Protein AF-E9J1Y8-F1 (afdb_monomer_lite)

Structure (mmCIF, N/CA/C/O backbone):
data_AF-E9J1Y8-F1
#
_entry.id   AF-E9J1Y8-F1
#
loop_
_atom_site.group_PDB
_atom_site.id
_atom_site.type_symbol
_atom_site.label_atom_id
_atom_site.label_alt_id
_atom_site.label_comp_id
_atom_site.label_asym_id
_atom_site.label_entity_id
_atom_site.label_seq_id
_atom_site.pdbx_PDB_ins_code
_atom_site.Cartn_x
_atom_site.Cartn_y
_atom_site.Cartn_z
_atom_site.occupancy
_atom_site.B_iso_or_equiv
_atom_site.auth_seq_id
_atom_site.auth_comp_id
_atom_site.auth_asym_id
_atom_site.auth_atom_id
_atom_site.pdbx_PDB_model_num
ATOM 1 N N . MET A 1 1 ? 2.301 2.568 23.919 1.00 55.06 1 MET A N 1
ATOM 2 C CA . MET A 1 1 ? 1.012 1.851 24.021 1.00 55.06 1 MET A CA 1
ATOM 3 C C . MET A 1 1 ? 1.185 0.628 24.908 1.00 55.06 1 MET A C 1
ATOM 5 O O . MET A 1 1 ? 1.773 -0.347 24.460 1.00 55.06 1 MET A O 1
ATOM 9 N N . ILE A 1 2 ? 0.752 0.700 26.171 1.00 73.44 2 ILE A N 1
ATOM 10 C CA . ILE A 1 2 ? 0.705 -0.435 27.108 1.00 73.44 2 ILE A CA 1
ATOM 11 C C . ILE A 1 2 ? -0.583 -0.286 27.933 1.00 73.44 2 ILE A C 1
ATOM 13 O O . ILE A 1 2 ? -0.542 0.165 29.069 1.00 73.44 2 ILE A O 1
ATOM 17 N N . THR A 1 3 ? -1.732 -0.606 27.336 1.00 79.31 3 THR A N 1
ATOM 18 C CA . THR A 1 3 ? -3.040 -0.512 28.019 1.00 79.31 3 THR A CA 1
ATOM 19 C C . THR A 1 3 ? -3.452 -1.850 28.640 1.00 79.31 3 THR A C 1
ATOM 21 O O . THR A 1 3 ? -4.018 -1.905 29.721 1.00 79.31 3 THR A O 1
ATOM 24 N N . LEU A 1 4 ? -3.107 -2.96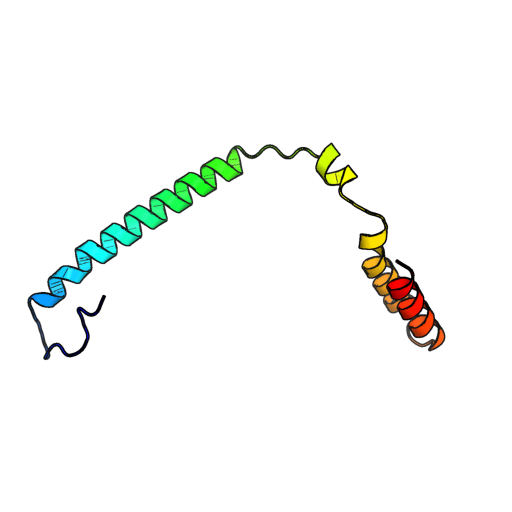1 27.981 1.00 86.56 4 LEU A N 1
ATOM 25 C CA . LEU A 1 4 ? -3.548 -4.309 28.366 1.00 86.56 4 LEU A CA 1
ATOM 26 C C . LEU A 1 4 ? -2.565 -5.056 29.279 1.00 86.56 4 LEU A C 1
ATOM 28 O O . LEU A 1 4 ? -2.901 -6.089 29.855 1.00 86.56 4 LEU A O 1
ATOM 32 N N . LYS A 1 5 ? -1.317 -4.594 29.395 1.00 88.75 5 LYS A N 1
ATOM 33 C CA . LYS A 1 5 ? -0.293 -5.329 30.147 1.00 88.75 5 LYS A CA 1
ATOM 34 C C . LYS A 1 5 ? -0.514 -5.149 31.649 1.00 88.75 5 LYS A C 1
ATOM 36 O O . LYS A 1 5 ? -0.356 -4.048 32.163 1.00 88.75 5 LYS A O 1
ATOM 41 N N . GLY A 1 6 ? -0.748 -6.253 32.355 1.00 90.00 6 GLY A N 1
ATOM 42 C CA . GLY A 1 6 ? -0.775 -6.277 33.821 1.00 90.00 6 GLY A CA 1
ATOM 43 C C . GLY A 1 6 ? -2.098 -5.842 34.452 1.00 90.00 6 GLY A C 1
ATOM 44 O O . GLY A 1 6 ? -2.133 -5.631 35.661 1.00 90.00 6 GLY A O 1
ATOM 45 N N . ILE A 1 7 ? -3.177 -5.729 33.671 1.00 90.12 7 ILE A N 1
ATOM 46 C CA . ILE A 1 7 ? -4.513 -5.493 34.228 1.00 90.12 7 ILE A CA 1
ATOM 47 C C . ILE A 1 7 ? -5.069 -6.786 34.857 1.00 90.12 7 ILE A C 1
ATOM 49 O O . ILE A 1 7 ? -4.864 -7.874 34.308 1.00 90.12 7 ILE A O 1
ATOM 53 N N . PRO A 1 8 ? -5.755 -6.703 36.009 1.00 90.94 8 PRO A N 1
ATOM 54 C CA . PRO A 1 8 ? -6.379 -7.864 36.633 1.00 90.94 8 PRO A CA 1
ATOM 55 C C . PRO A 1 8 ? -7.560 -8.368 35.793 1.00 90.94 8 PRO A C 1
ATOM 57 O O . PRO A 1 8 ? -8.241 -7.589 35.128 1.00 90.94 8 PRO A O 1
ATOM 60 N N . SER A 1 9 ? -7.845 -9.670 35.862 1.00 91.12 9 SER A N 1
ATOM 61 C CA . SER A 1 9 ? -9.123 -10.201 35.370 1.00 91.12 9 SER A CA 1
ATOM 62 C C . SER A 1 9 ? -10.275 -9.679 36.248 1.00 91.12 9 SER A C 1
ATOM 64 O O . SER A 1 9 ? -10.110 -9.533 37.454 1.00 91.12 9 SER A O 1
ATOM 66 N N . THR A 1 10 ? -11.475 -9.387 35.746 1.00 88.38 10 THR A N 1
ATOM 67 C CA . THR A 1 10 ? -12.020 -9.679 34.406 1.00 88.38 10 THR A CA 1
ATOM 68 C C . THR A 1 10 ? -12.231 -8.377 33.623 1.00 88.38 10 THR A C 1
ATOM 70 O O . THR A 1 10 ? -11.359 -7.987 32.857 1.00 88.38 10 THR A O 1
ATOM 73 N N . TYR A 1 11 ? -13.340 -7.662 33.845 1.00 90.38 11 TYR A N 1
ATOM 74 C CA . TYR A 1 11 ? -13.564 -6.336 33.265 1.00 90.38 11 TYR A CA 1
ATOM 75 C C . TYR A 1 11 ? -12.808 -5.262 34.054 1.00 90.38 11 TYR A C 1
ATOM 77 O O . TYR A 1 11 ? -12.909 -5.210 35.280 1.00 90.38 11 TYR A O 1
ATOM 85 N N . ASN A 1 12 ? -12.126 -4.370 33.334 1.00 91.25 12 ASN A N 1
ATOM 86 C CA . ASN A 1 12 ? -11.546 -3.145 33.872 1.00 91.25 12 ASN A CA 1
ATOM 87 C C . ASN A 1 12 ? -11.888 -1.961 32.951 1.00 91.25 12 ASN A C 1
ATOM 89 O O . ASN A 1 12 ? -12.018 -2.138 31.740 1.00 91.25 12 ASN A O 1
ATOM 93 N N . LYS A 1 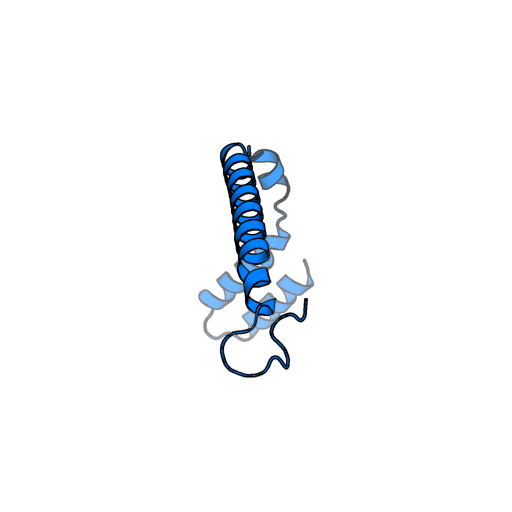13 ? -12.042 -0.756 33.507 1.00 89.69 13 LYS A N 1
ATOM 94 C CA . LYS A 1 13 ? -12.385 0.451 32.741 1.00 89.69 13 LYS A CA 1
ATOM 95 C C . LYS A 1 13 ? -11.302 0.806 31.717 1.00 89.69 13 LYS A C 1
ATOM 97 O O . LYS A 1 13 ? -11.647 1.300 30.651 1.00 89.69 13 LYS A O 1
ATOM 102 N N . ASP A 1 14 ? -10.040 0.473 31.993 1.00 88.75 14 ASP A N 1
ATOM 103 C CA . ASP A 1 14 ? -8.916 0.629 31.057 1.00 88.75 14 ASP A CA 1
ATOM 104 C C . ASP A 1 14 ? -9.141 -0.089 29.713 1.00 88.75 14 ASP A C 1
ATOM 106 O O . ASP A 1 14 ? -8.574 0.301 28.696 1.00 88.75 14 ASP A O 1
ATOM 110 N N . LEU A 1 15 ? -10.001 -1.117 29.676 1.00 89.75 15 LEU A N 1
ATOM 111 C CA . LEU A 1 15 ? -10.353 -1.811 28.437 1.00 89.75 15 LEU A CA 1
ATOM 112 C C . LEU A 1 15 ? -11.120 -0.928 27.448 1.00 89.75 15 LEU A C 1
ATOM 114 O O . LEU A 1 15 ? -11.192 -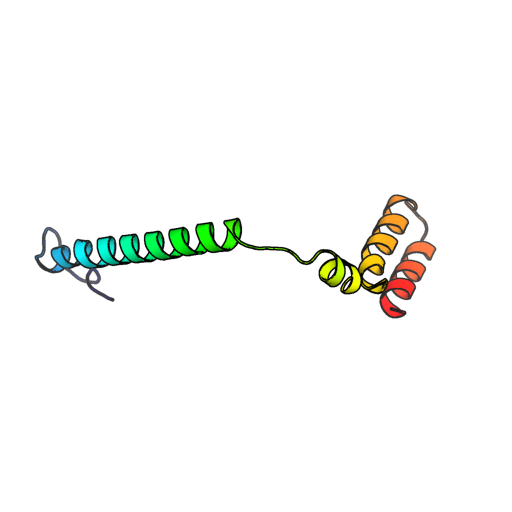1.300 26.290 1.00 89.75 15 LEU A O 1
ATOM 118 N N . GLN A 1 16 ? -11.694 0.206 27.867 1.00 90.56 16 GLN A N 1
ATOM 119 C CA . GLN A 1 16 ? -12.487 1.080 26.989 1.00 90.56 16 GLN A CA 1
ATOM 120 C C . GLN A 1 16 ? -11.647 1.867 25.972 1.00 90.56 16 GLN A C 1
ATOM 122 O O . GLN A 1 16 ? -12.190 2.341 24.976 1.00 90.56 16 GLN A O 1
ATOM 127 N N . GLU A 1 17 ? -10.342 1.987 26.213 1.00 87.56 17 GLU A N 1
ATOM 128 C CA . GLU A 1 17 ? -9.376 2.669 25.338 1.00 87.56 17 GLU A CA 1
ATOM 129 C C . GLU A 1 17 ? -9.114 1.899 24.024 1.00 87.56 17 GLU A C 1
ATOM 131 O O . GLU A 1 17 ? -8.479 2.408 23.100 1.00 87.56 17 GLU A O 1
ATOM 136 N N . ASP A 1 18 ? -9.580 0.650 23.923 1.00 87.88 18 ASP A N 1
ATOM 137 C CA . ASP A 1 18 ? -9.393 -0.213 22.756 1.00 87.88 18 ASP A CA 1
ATOM 138 C C . ASP A 1 18 ? -10.056 0.345 21.485 1.00 87.88 18 ASP A C 1
ATOM 140 O O . ASP A 1 18 ? -9.470 0.320 20.399 1.00 87.88 18 ASP A O 1
ATOM 144 N N . LYS A 1 19 ? -11.270 0.882 21.625 1.00 89.25 19 LYS A N 1
ATOM 145 C CA . LYS A 1 19 ? -12.116 1.338 20.519 1.00 89.25 19 LYS A CA 1
ATOM 146 C C . LYS A 1 19 ? -11.527 2.528 19.789 1.00 89.25 19 LYS A C 1
ATOM 148 O O . LYS A 1 19 ? -11.525 2.535 18.563 1.00 89.25 19 LYS A O 1
ATOM 153 N N . GLU A 1 20 ? -11.035 3.520 20.524 1.00 91.06 20 GLU A N 1
ATOM 154 C CA . GLU A 1 20 ? -10.509 4.747 19.921 1.00 91.06 20 GLU A CA 1
ATOM 155 C C . GLU A 1 20 ? -9.302 4.438 19.032 1.00 91.06 20 GLU A C 1
ATOM 157 O O . GLU A 1 20 ? -9.256 4.847 17.873 1.00 91.06 20 GLU A O 1
ATOM 162 N N . MET A 1 21 ? -8.374 3.622 19.537 1.00 88.62 21 MET A N 1
ATOM 163 C CA . MET A 1 21 ? -7.203 3.161 18.789 1.00 88.62 21 MET A CA 1
ATOM 164 C C . MET A 1 21 ? -7.574 2.311 17.571 1.00 88.62 21 MET A C 1
ATOM 166 O O . MET A 1 21 ? -6.971 2.457 16.501 1.00 88.62 21 MET A O 1
ATOM 170 N N . LEU A 1 22 ? -8.568 1.431 17.714 1.00 93.31 22 LEU A N 1
ATOM 171 C CA . LEU A 1 22 ? -9.025 0.578 16.623 1.00 93.31 22 LEU A CA 1
ATOM 172 C C . LEU A 1 22 ? -9.675 1.397 15.502 1.00 93.31 22 LEU A C 1
ATOM 174 O O . LEU A 1 22 ? -9.306 1.227 14.339 1.00 93.31 22 LEU A O 1
ATOM 178 N N . PHE A 1 23 ? -10.591 2.309 15.838 1.00 96.19 23 PHE A N 1
ATOM 179 C CA . PHE A 1 23 ? -11.257 3.158 14.848 1.00 96.19 23 PHE A CA 1
ATOM 180 C C . PHE A 1 23 ? -10.281 4.122 14.179 1.00 96.19 23 PHE A C 1
ATOM 182 O O . PHE A 1 23 ? -10.277 4.225 12.956 1.00 96.19 23 PHE A O 1
ATOM 189 N N . TYR A 1 24 ? -9.374 4.728 14.945 1.00 95.94 24 TYR A N 1
ATOM 190 C CA . TYR A 1 24 ? -8.337 5.592 14.387 1.00 95.94 24 TYR A CA 1
ATOM 191 C C . TYR A 1 24 ? -7.444 4.857 13.375 1.00 95.94 24 TYR A C 1
ATOM 193 O O . TYR A 1 24 ? -7.164 5.367 12.289 1.00 95.94 24 TYR A O 1
ATOM 201 N N . THR A 1 25 ? -7.018 3.634 13.704 1.00 96.12 25 THR A N 1
ATOM 202 C CA . THR A 1 25 ? -6.193 2.822 12.797 1.00 96.12 25 THR A CA 1
ATOM 203 C C . THR A 1 25 ? -6.966 2.443 11.537 1.00 96.12 25 THR A C 1
ATOM 205 O O . THR A 1 25 ? -6.416 2.512 10.438 1.00 96.12 25 THR A O 1
ATOM 208 N N . TYR A 1 26 ? -8.238 2.066 11.680 1.00 97.25 26 TYR A N 1
ATOM 209 C CA . TYR A 1 26 ? -9.101 1.751 10.546 1.00 97.25 26 TYR A CA 1
ATOM 210 C C . TYR A 1 26 ? -9.242 2.945 9.594 1.00 97.25 26 TYR A C 1
ATOM 212 O O . TYR A 1 26 ? -8.979 2.799 8.400 1.00 97.25 26 TYR A O 1
ATOM 220 N N . ASP A 1 27 ? -9.583 4.124 10.119 1.00 97.75 27 ASP A N 1
ATOM 221 C CA . ASP A 1 27 ? -9.772 5.333 9.315 1.00 97.75 27 ASP A CA 1
ATOM 222 C C . ASP A 1 27 ? -8.485 5.724 8.582 1.00 97.75 27 ASP A C 1
ATOM 224 O O . ASP A 1 27 ? -8.514 6.054 7.393 1.00 97.75 27 ASP A O 1
ATOM 228 N N . MET A 1 28 ? -7.340 5.625 9.264 1.00 97.88 28 MET A N 1
ATOM 229 C CA . MET A 1 28 ? -6.037 5.905 8.667 1.00 97.88 28 MET A CA 1
ATOM 230 C C . MET A 1 28 ? -5.731 4.944 7.517 1.00 97.88 28 MET A C 1
ATOM 232 O O . MET A 1 28 ? -5.408 5.385 6.414 1.00 97.88 28 MET A O 1
ATOM 236 N N . LEU A 1 29 ? -5.857 3.635 7.748 1.00 98.00 29 LEU A N 1
ATOM 237 C CA . LEU A 1 29 ? -5.586 2.631 6.720 1.00 98.00 29 LEU A CA 1
ATOM 238 C C . LEU A 1 29 ? -6.525 2.795 5.526 1.00 98.00 29 LEU A C 1
ATOM 240 O O . LEU A 1 29 ? -6.072 2.756 4.383 1.00 98.00 29 LEU A O 1
ATOM 244 N N . TYR A 1 30 ? -7.811 3.039 5.779 1.00 98.19 30 TYR A N 1
ATOM 245 C CA . TYR A 1 30 ? -8.791 3.286 4.731 1.00 98.19 30 TYR A CA 1
ATOM 246 C C . TYR A 1 30 ? -8.389 4.477 3.851 1.00 98.19 30 TYR A C 1
ATOM 248 O O . TYR A 1 30 ? -8.366 4.361 2.625 1.00 98.19 30 TYR A O 1
ATOM 256 N N . GLN A 1 31 ? -7.999 5.602 4.458 1.00 97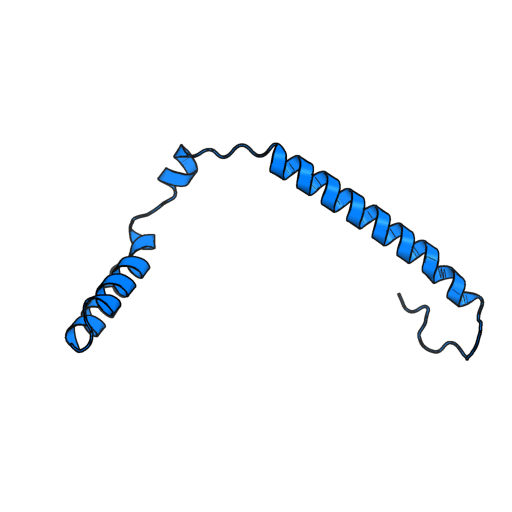.88 31 GLN A N 1
ATOM 257 C CA . GLN A 1 31 ? -7.544 6.783 3.720 1.00 97.88 31 GLN A CA 1
ATOM 258 C C . GLN A 1 31 ? -6.261 6.514 2.922 1.00 97.88 31 GLN A C 1
ATOM 260 O O . GLN A 1 31 ? -6.164 6.925 1.764 1.00 97.88 31 GLN A O 1
ATOM 265 N N . MET A 1 32 ? -5.296 5.796 3.504 1.00 98.12 32 MET A N 1
ATOM 266 C CA . MET A 1 32 ? -4.050 5.434 2.823 1.00 98.12 32 MET A CA 1
ATOM 267 C C . MET A 1 32 ? -4.318 4.590 1.575 1.00 98.12 32 MET A C 1
ATOM 269 O O . MET A 1 32 ? -3.793 4.896 0.503 1.00 98.12 32 MET A O 1
ATOM 273 N N . PHE A 1 33 ? -5.164 3.564 1.692 1.00 97.75 33 PHE A N 1
ATOM 274 C CA . PHE A 1 33 ? -5.524 2.722 0.554 1.00 97.75 33 PHE A CA 1
ATOM 275 C C . PHE A 1 33 ? -6.337 3.480 -0.492 1.00 97.75 33 PHE A C 1
ATOM 277 O O . PHE A 1 33 ? -6.054 3.344 -1.681 1.00 97.75 33 PHE A O 1
ATOM 284 N N . TYR A 1 34 ? -7.274 4.331 -0.070 1.00 97.50 34 TYR A N 1
ATOM 285 C CA . TYR A 1 34 ? -8.058 5.156 -0.986 1.00 97.50 34 TYR A CA 1
ATOM 286 C C . TYR A 1 34 ? -7.164 6.067 -1.841 1.00 97.50 34 TYR A C 1
ATOM 288 O O . TYR A 1 34 ? -7.315 6.129 -3.060 1.00 97.50 34 TYR A O 1
ATOM 296 N N . ILE A 1 35 ? -6.187 6.741 -1.226 1.00 97.25 35 ILE A N 1
ATOM 297 C CA . ILE A 1 35 ? -5.247 7.605 -1.954 1.00 97.25 35 ILE A CA 1
ATOM 298 C C . ILE A 1 35 ? -4.339 6.775 -2.869 1.00 97.25 35 ILE A C 1
ATOM 300 O O . ILE A 1 35 ? -4.142 7.152 -4.024 1.00 97.25 35 ILE A O 1
ATOM 304 N N . ALA A 1 36 ? -3.812 5.646 -2.386 1.00 97.56 36 ALA A N 1
ATOM 305 C CA . ALA A 1 36 ? -2.947 4.772 -3.176 1.00 97.56 36 ALA A CA 1
ATOM 306 C C . ALA A 1 36 ? -3.660 4.230 -4.427 1.00 97.56 36 ALA A C 1
ATOM 308 O O . ALA A 1 36 ? -3.092 4.264 -5.519 1.00 97.56 36 ALA A O 1
ATOM 309 N N . GLU A 1 37 ? -4.917 3.797 -4.295 1.00 97.62 37 GLU A N 1
ATOM 310 C CA . GLU A 1 37 ? -5.741 3.345 -5.419 1.00 97.62 37 GLU A CA 1
ATOM 311 C C . GLU A 1 37 ? -5.903 4.458 -6.462 1.00 97.62 37 GLU A C 1
ATOM 313 O O . GLU A 1 37 ? -5.631 4.250 -7.646 1.00 97.62 37 GLU A O 1
ATOM 318 N N . LYS A 1 38 ? -6.288 5.667 -6.032 1.00 96.62 38 LYS A N 1
ATOM 319 C CA . LYS A 1 38 ? -6.469 6.803 -6.947 1.00 96.62 38 LYS A CA 1
ATOM 320 C C . LYS A 1 38 ? -5.167 7.194 -7.638 1.00 96.62 38 LYS A C 1
ATOM 322 O O . LYS A 1 38 ? -5.171 7.420 -8.847 1.00 96.62 38 LYS A O 1
ATOM 327 N N . ALA A 1 39 ? -4.058 7.225 -6.902 1.00 96.81 39 ALA A N 1
ATOM 328 C CA . ALA A 1 39 ? -2.747 7.518 -7.464 1.00 96.81 39 ALA A CA 1
ATOM 329 C C . ALA A 1 39 ? -2.375 6.507 -8.559 1.00 96.81 39 ALA A C 1
ATOM 331 O O . ALA A 1 39 ? -2.025 6.917 -9.664 1.00 96.81 39 ALA A O 1
ATOM 332 N N . LEU A 1 40 ? -2.539 5.205 -8.298 1.00 96.00 40 LEU A N 1
ATOM 333 C CA . LEU A 1 40 ? -2.247 4.145 -9.267 1.00 96.00 40 LEU A CA 1
ATOM 334 C C . LEU A 1 40 ? -3.150 4.205 -10.504 1.00 96.00 40 LEU A C 1
ATOM 336 O O . LEU A 1 40 ? -2.655 4.048 -11.616 1.00 96.00 40 LEU A O 1
ATOM 340 N N . VAL A 1 41 ? -4.449 4.478 -10.337 1.00 97.06 41 VAL A N 1
ATOM 341 C CA . VAL A 1 41 ? -5.389 4.613 -11.466 1.00 97.06 41 VAL A CA 1
ATOM 342 C C . VAL A 1 41 ? -5.026 5.794 -12.371 1.00 97.06 41 VAL A C 1
ATOM 344 O O . VAL A 1 41 ? -5.193 5.715 -13.585 1.00 97.06 41 VAL A O 1
ATOM 347 N N . THR A 1 42 ? -4.523 6.888 -11.797 1.00 96.50 42 THR A N 1
ATOM 348 C CA . THR A 1 42 ? -4.131 8.089 -12.559 1.00 96.50 42 THR A CA 1
ATOM 349 C C . THR A 1 42 ? -2.688 8.067 -13.065 1.00 96.50 42 THR A C 1
ATOM 351 O O . THR A 1 42 ? -2.285 8.975 -13.794 1.00 96.50 42 THR A O 1
ATOM 354 N N . LEU A 1 43 ? -1.902 7.051 -12.700 1.00 95.75 43 LEU A N 1
ATOM 355 C CA . LEU A 1 43 ? -0.490 6.968 -13.048 1.00 95.75 43 LEU A CA 1
ATOM 356 C C . LEU A 1 43 ? -0.311 6.836 -14.565 1.00 95.75 43 LEU A C 1
ATOM 358 O O . LEU A 1 43 ? -0.767 5.876 -15.186 1.00 95.75 43 LEU A O 1
ATOM 362 N N . GLN A 1 44 ? 0.420 7.777 -15.160 1.00 95.50 44 GLN A N 1
ATOM 363 C CA . GLN A 1 44 ? 0.821 7.713 -16.562 1.00 95.50 44 GLN A CA 1
ATOM 364 C C . GLN A 1 44 ? 2.278 7.266 -16.672 1.00 95.50 44 GLN A C 1
ATOM 366 O O . GLN A 1 44 ? 3.182 7.910 -16.144 1.00 95.50 44 GLN A O 1
ATOM 371 N N . ILE A 1 45 ? 2.505 6.158 -17.376 1.00 94.25 45 ILE A N 1
ATOM 372 C CA . ILE A 1 45 ? 3.845 5.609 -17.600 1.00 94.25 45 ILE A CA 1
ATOM 373 C C . ILE A 1 45 ? 4.413 6.179 -18.899 1.00 94.25 45 ILE A C 1
ATOM 375 O O . ILE A 1 45 ? 3.837 5.989 -19.973 1.00 94.25 45 ILE A O 1
ATOM 379 N N . ASN A 1 46 ? 5.582 6.817 -18.816 1.00 95.00 46 ASN A N 1
ATOM 380 C CA . ASN A 1 46 ? 6.349 7.210 -19.993 1.00 95.00 46 ASN A CA 1
ATOM 381 C C . ASN A 1 46 ? 7.151 6.010 -20.516 1.00 95.00 46 ASN A C 1
ATOM 383 O O . ASN A 1 46 ? 8.236 5.703 -20.024 1.00 95.00 46 ASN A O 1
ATOM 387 N N . ARG A 1 47 ? 6.592 5.327 -21.519 1.00 93.38 47 ARG A N 1
ATOM 388 C CA . ARG A 1 47 ? 7.185 4.113 -22.093 1.00 93.38 47 ARG A CA 1
ATOM 389 C C . ARG A 1 47 ? 8.550 4.349 -22.731 1.00 93.38 47 ARG A C 1
ATOM 391 O O . ARG A 1 47 ? 9.390 3.465 -22.625 1.00 93.38 47 ARG A O 1
ATOM 398 N N . GLU A 1 48 ? 8.766 5.504 -23.354 1.00 93.44 48 GLU A N 1
ATOM 399 C CA . GLU A 1 48 ? 10.034 5.812 -24.023 1.00 93.44 48 GLU A CA 1
ATOM 400 C C . GLU A 1 48 ? 11.163 5.927 -22.998 1.00 93.44 48 GLU A C 1
ATOM 402 O O . GLU A 1 48 ? 12.148 5.207 -23.095 1.00 93.44 48 GLU A O 1
ATOM 407 N N . ILE A 1 49 ? 10.959 6.695 -21.920 1.00 93.19 49 ILE A N 1
ATOM 408 C CA . ILE A 1 49 ? 11.951 6.801 -20.836 1.00 93.19 49 ILE A CA 1
ATOM 409 C C . ILE A 1 49 ? 12.187 5.441 -20.167 1.00 93.19 49 ILE A C 1
ATOM 411 O O . ILE A 1 49 ? 13.328 5.075 -19.894 1.00 93.19 49 ILE A O 1
ATOM 415 N N . CYS A 1 50 ? 11.125 4.668 -19.911 1.00 90.81 50 CYS A N 1
ATOM 416 C CA . CYS A 1 50 ? 11.271 3.329 -19.335 1.00 90.81 50 CYS A CA 1
ATOM 417 C C . CYS A 1 50 ? 12.069 2.385 -20.243 1.00 90.81 50 CYS A C 1
ATOM 419 O O . CYS A 1 50 ? 12.798 1.535 -19.738 1.00 90.81 50 CYS A O 1
ATOM 421 N N . LYS A 1 51 ? 11.929 2.519 -21.564 1.00 88.75 51 LYS A N 1
ATOM 422 C CA . LYS A 1 51 ? 12.657 1.712 -22.540 1.00 88.75 51 LYS A CA 1
ATOM 423 C C . LYS A 1 51 ? 14.113 2.156 -22.658 1.00 88.75 51 LYS A C 1
ATOM 425 O O . LYS A 1 51 ? 14.988 1.301 -22.676 1.00 88.75 51 LYS A O 1
ATOM 430 N N . ASP A 1 52 ? 14.367 3.459 -22.676 1.00 90.75 52 ASP A N 1
ATOM 431 C CA . ASP A 1 52 ? 15.720 4.020 -22.745 1.00 90.75 52 ASP A CA 1
ATOM 432 C C . ASP A 1 52 ? 16.537 3.728 -21.476 1.00 90.75 52 ASP A C 1
ATOM 434 O O . ASP A 1 52 ? 17.761 3.641 -21.526 1.00 90.75 52 ASP A O 1
ATOM 438 N N . ALA A 1 53 ? 15.868 3.521 -20.338 1.00 89.00 53 ALA A N 1
ATOM 439 C CA . ALA A 1 53 ? 16.507 3.093 -19.098 1.00 89.00 53 ALA A CA 1
ATOM 440 C C . ALA A 1 53 ? 17.014 1.633 -19.127 1.00 89.00 53 ALA A C 1
ATOM 442 O O . ALA A 1 53 ? 17.792 1.246 -18.252 1.00 89.00 53 ALA A O 1
ATOM 443 N N . LEU A 1 54 ? 16.588 0.812 -20.096 1.00 86.62 54 LEU A N 1
ATOM 444 C CA . LEU A 1 54 ? 17.052 -0.570 -20.233 1.00 86.62 54 LEU A CA 1
ATOM 445 C C . LEU A 1 54 ? 18.450 -0.591 -20.855 1.00 86.62 54 LEU A C 1
ATOM 447 O O . LEU A 1 54 ? 18.640 -0.196 -22.005 1.00 86.62 54 LEU A O 1
ATOM 451 N N . THR A 1 55 ? 19.428 -1.112 -20.116 1.00 83.38 55 THR A N 1
ATOM 452 C CA . THR A 1 55 ? 20.793 -1.283 -20.621 1.00 83.38 55 THR A CA 1
ATOM 453 C C . THR A 1 55 ? 21.059 -2.737 -21.023 1.00 83.38 55 THR A C 1
ATOM 455 O O . THR A 1 55 ? 20.574 -3.659 -20.363 1.00 83.38 55 THR A O 1
ATOM 458 N N . PRO A 1 56 ? 21.866 -2.984 -22.075 1.00 77.12 56 PRO A N 1
ATOM 459 C CA . PRO A 1 56 ? 22.215 -4.339 -22.509 1.00 77.12 56 PRO A CA 1
ATOM 460 C C . PRO A 1 56 ? 22.830 -5.218 -21.410 1.00 77.12 56 PRO A C 1
ATOM 462 O O . PRO A 1 56 ? 22.617 -6.427 -21.414 1.00 77.12 56 PRO A O 1
ATOM 465 N N . ASN A 1 57 ? 23.525 -4.628 -20.430 1.00 76.94 57 ASN A N 1
ATOM 466 C CA . ASN A 1 57 ? 24.134 -5.364 -19.315 1.00 76.94 57 ASN A CA 1
ATOM 467 C C . ASN A 1 57 ? 23.081 -6.060 -18.432 1.00 76.94 57 ASN A C 1
ATOM 469 O O . ASN A 1 57 ? 23.370 -7.097 -17.840 1.00 76.94 57 ASN A O 1
ATOM 473 N N . MET A 1 58 ? 21.838 -5.561 -18.387 1.00 79.06 58 MET A N 1
ATOM 474 C CA . MET A 1 58 ? 20.747 -6.224 -17.659 1.00 79.06 58 MET A CA 1
ATOM 475 C C . MET A 1 58 ? 20.382 -7.593 -18.262 1.00 79.06 58 MET A C 1
ATOM 477 O O . MET A 1 58 ? 19.884 -8.459 -17.547 1.00 79.06 58 MET A O 1
ATOM 481 N N . LEU A 1 59 ? 20.680 -7.819 -19.548 1.00 80.50 59 LEU A N 1
ATOM 482 C CA . LEU A 1 59 ? 20.424 -9.083 -20.247 1.00 80.50 59 LEU A CA 1
ATOM 483 C C . LEU A 1 59 ? 21.537 -10.125 -20.047 1.00 80.50 59 LEU A C 1
ATOM 485 O O . LEU A 1 59 ? 21.385 -11.262 -20.492 1.00 80.50 59 LEU A O 1
ATOM 489 N N . ALA A 1 60 ? 22.644 -9.787 -19.373 1.00 76.75 60 ALA A N 1
ATOM 490 C CA . ALA A 1 60 ? 23.734 -10.734 -19.110 1.00 76.75 60 ALA A CA 1
ATOM 491 C C . ALA A 1 60 ? 23.242 -11.969 -18.329 1.00 76.75 60 ALA A C 1
ATOM 493 O O . ALA A 1 60 ? 23.656 -13.098 -18.600 1.00 76.75 60 ALA A O 1
ATOM 494 N N . THR A 1 61 ? 22.291 -11.763 -17.415 1.00 78.94 61 THR A N 1
ATOM 495 C CA . THR A 1 61 ? 21.637 -12.832 -16.652 1.00 78.94 61 THR A CA 1
ATOM 496 C C . THR A 1 61 ? 20.777 -13.729 -17.546 1.00 78.94 61 THR A C 1
ATOM 498 O O . THR A 1 61 ? 20.867 -14.953 -17.451 1.00 78.94 61 THR A O 1
ATOM 501 N N . ASP A 1 62 ? 19.998 -13.152 -18.465 1.00 79.44 62 ASP A N 1
ATOM 502 C CA . ASP A 1 62 ? 19.185 -13.915 -19.423 1.00 79.44 62 ASP A CA 1
ATOM 503 C C . ASP A 1 62 ? 20.065 -14.718 -20.386 1.00 79.44 62 ASP A C 1
ATOM 505 O O . ASP A 1 62 ? 19.769 -15.872 -20.705 1.00 79.44 62 ASP A O 1
ATOM 509 N N . MET A 1 63 ? 21.199 -14.143 -20.795 1.00 71.56 63 MET A N 1
ATOM 510 C CA . MET A 1 63 ? 22.200 -14.822 -21.611 1.00 71.56 63 MET A CA 1
ATOM 511 C C . MET A 1 63 ? 22.827 -16.006 -20.862 1.00 71.56 63 MET A C 1
ATOM 513 O O . MET A 1 63 ? 22.954 -17.092 -21.432 1.00 71.56 63 MET A O 1
ATOM 517 N N . ALA A 1 64 ? 23.145 -15.846 -19.574 1.00 72.69 64 ALA A N 1
ATOM 518 C CA . ALA A 1 64 ? 23.614 -16.941 -18.728 1.00 72.69 64 ALA A CA 1
ATOM 519 C C . ALA A 1 64 ? 22.559 -18.056 -18.592 1.00 72.69 64 ALA A C 1
ATOM 521 O O . ALA A 1 64 ? 22.878 -19.232 -18.783 1.00 72.69 64 ALA A O 1
ATOM 522 N N . TYR A 1 65 ? 21.289 -17.712 -18.349 1.00 77.25 65 TYR A N 1
ATOM 523 C CA . TYR A 1 65 ? 20.198 -18.693 -18.283 1.00 77.25 65 TYR A CA 1
ATOM 524 C C . TYR A 1 65 ? 19.973 -19.425 -19.610 1.00 77.25 65 TYR A C 1
ATOM 526 O O . TYR A 1 65 ? 19.750 -20.642 -19.625 1.00 77.25 65 TYR A O 1
ATOM 534 N N . TYR A 1 66 ? 20.065 -18.715 -20.735 1.00 79.31 66 TYR A N 1
ATOM 535 C CA . TYR A 1 66 ? 19.966 -19.316 -22.061 1.00 79.31 66 TYR A CA 1
ATOM 536 C C . TYR A 1 66 ? 21.083 -20.342 -22.304 1.00 79.31 66 TYR A C 1
ATOM 538 O O . TYR A 1 66 ? 20.820 -21.449 -22.776 1.00 79.31 66 TYR A O 1
ATOM 546 N N . LEU A 1 67 ? 22.322 -20.022 -21.923 1.00 71.88 67 LEU A N 1
ATOM 547 C CA . LEU A 1 67 ? 23.462 -20.933 -22.063 1.00 71.88 67 LEU A CA 1
ATOM 548 C C . LEU A 1 67 ? 23.323 -22.183 -21.177 1.00 71.88 67 LEU A C 1
ATOM 550 O O . LEU A 1 67 ? 23.605 -23.291 -21.635 1.00 71.88 67 LEU A O 1
ATOM 554 N N . VAL A 1 68 ? 22.810 -22.036 -19.951 1.00 72.38 68 VAL A N 1
ATOM 555 C CA . VAL A 1 68 ? 22.561 -23.159 -19.026 1.00 72.38 68 VAL A CA 1
ATOM 556 C C . VAL A 1 68 ? 21.457 -24.088 -19.537 1.00 72.38 68 VAL A C 1
ATOM 558 O O . VAL A 1 68 ? 21.574 -25.310 -19.448 1.00 72.38 68 VAL A O 1
ATOM 561 N N . THR A 1 69 ? 20.383 -23.532 -20.100 1.00 73.06 69 THR A N 1
ATOM 562 C CA . THR A 1 69 ? 19.245 -24.324 -20.596 1.00 73.06 69 THR A CA 1
ATOM 563 C C . THR A 1 69 ? 19.537 -25.022 -21.925 1.00 73.06 69 THR A C 1
ATOM 565 O O . THR A 1 69 ? 19.074 -26.144 -22.136 1.00 73.06 69 THR A O 1
ATOM 568 N N . LYS A 1 70 ? 20.345 -24.412 -22.803 1.00 69.44 70 LYS A N 1
ATOM 569 C CA . LYS A 1 70 ? 20.817 -25.029 -24.056 1.00 69.44 70 LYS A CA 1
ATOM 570 C C . LYS A 1 70 ? 21.940 -26.047 -23.851 1.00 69.44 70 LYS A C 1
ATOM 572 O O . LYS A 1 70 ? 22.045 -26.981 -24.643 1.00 69.44 70 LYS A O 1
ATOM 577 N N . GLY A 1 71 ? 22.776 -25.875 -22.828 1.00 59.31 71 GLY A N 1
ATOM 578 C CA . GLY A 1 71 ? 23.999 -26.646 -22.623 1.00 59.31 71 GLY A CA 1
ATOM 579 C C . GLY A 1 71 ? 23.983 -27.494 -21.357 1.00 59.31 71 GLY A C 1
ATOM 580 O O . GLY A 1 71 ? 24.768 -27.244 -20.447 1.00 59.31 71 GLY A O 1
ATOM 581 N N . LYS A 1 72 ? 23.156 -28.545 -21.300 1.00 52.09 72 LYS A N 1
ATOM 582 C CA . LYS A 1 72 ? 23.395 -29.630 -20.335 1.00 52.09 72 LYS A CA 1
ATOM 583 C C . LYS A 1 72 ? 24.710 -30.335 -20.712 1.00 52.09 72 LYS A C 1
ATOM 585 O O . LYS A 1 72 ? 24.733 -31.057 -21.703 1.00 52.09 72 LYS A O 1
ATOM 590 N N . ASN A 1 73 ? 25.753 -30.145 -19.890 1.00 52.47 73 ASN A N 1
ATOM 591 C CA . ASN A 1 73 ? 26.938 -31.018 -19.716 1.00 52.47 73 ASN A CA 1
ATOM 592 C C . ASN A 1 73 ? 28.308 -30.618 -20.317 1.00 52.47 73 ASN A C 1
ATOM 594 O O . ASN A 1 73 ? 29.133 -31.509 -20.473 1.00 52.47 73 ASN A O 1
ATOM 598 N N . ASN A 1 74 ? 28.634 -29.343 -20.566 1.00 55.88 74 ASN A N 1
ATOM 599 C CA . ASN A 1 74 ? 30.028 -28.968 -20.892 1.00 55.88 74 ASN A CA 1
ATOM 600 C C . ASN A 1 74 ? 30.596 -27.963 -19.878 1.00 55.88 74 ASN A C 1
ATOM 602 O O . ASN A 1 74 ? 30.037 -26.882 -19.695 1.00 55.88 74 ASN A O 1
ATOM 606 N N . ALA A 1 75 ? 31.717 -28.315 -19.236 1.00 59.84 75 ALA A N 1
ATOM 607 C CA . ALA A 1 75 ? 32.433 -27.477 -18.265 1.00 59.84 75 ALA A CA 1
ATOM 608 C C . ALA A 1 75 ? 32.835 -26.099 -18.839 1.00 59.84 75 ALA A C 1
ATOM 610 O O . ALA A 1 75 ? 32.864 -25.111 -18.106 1.00 59.84 75 ALA A O 1
ATOM 611 N N . ASP A 1 76 ? 33.034 -26.016 -20.157 1.00 63.22 76 ASP A N 1
ATOM 612 C CA . ASP A 1 76 ? 33.380 -24.791 -20.890 1.00 63.22 76 ASP A CA 1
ATOM 613 C C . ASP A 1 76 ? 32.274 -23.719 -20.868 1.00 63.22 76 ASP A C 1
ATOM 615 O O . ASP A 1 76 ? 32.551 -22.527 -20.968 1.00 63.22 76 ASP A O 1
ATOM 619 N N . ASN A 1 77 ? 31.006 -24.105 -20.686 1.00 61.19 77 ASN A N 1
ATOM 620 C CA . ASN A 1 77 ? 29.906 -23.136 -20.611 1.00 61.19 77 ASN A CA 1
ATOM 621 C C . ASN A 1 77 ? 29.887 -22.385 -19.269 1.00 61.19 77 ASN A C 1
ATOM 623 O O . ASN A 1 77 ? 29.419 -21.248 -19.210 1.00 61.19 77 ASN A O 1
ATOM 627 N N . TYR A 1 78 ? 30.416 -22.986 -18.196 1.00 61.56 78 TYR A N 1
ATOM 628 C CA . TYR A 1 78 ? 30.495 -22.339 -16.884 1.00 61.56 78 TYR A CA 1
ATOM 629 C C . TYR A 1 78 ? 31.585 -21.262 -16.842 1.00 61.56 78 TYR A C 1
ATOM 631 O O . TYR A 1 78 ? 31.367 -20.198 -16.264 1.00 61.56 78 TYR A O 1
ATOM 639 N N . SER A 1 79 ? 32.729 -21.490 -17.497 1.00 61.38 79 SER A N 1
ATOM 640 C CA . SER A 1 79 ? 33.779 -20.471 -17.630 1.00 61.38 79 SER A CA 1
ATOM 641 C C . SER A 1 79 ? 33.338 -19.325 -18.544 1.00 61.38 79 SER A C 1
ATOM 643 O O . SER A 1 79 ? 33.609 -18.163 -18.235 1.00 61.38 79 SER A O 1
ATOM 645 N N . LEU A 1 80 ? 32.581 -19.621 -19.609 1.00 64.06 80 LEU A N 1
ATOM 646 C CA . LEU A 1 80 ? 31.984 -18.601 -20.473 1.00 64.06 80 LEU A CA 1
ATOM 647 C C . LEU A 1 80 ? 30.938 -17.762 -19.719 1.00 64.06 80 LEU A C 1
ATOM 649 O O . LEU A 1 80 ? 30.970 -16.542 -19.816 1.00 64.06 80 LEU A O 1
ATOM 653 N N . MET A 1 81 ? 30.084 -18.386 -18.896 1.00 61.56 81 MET A N 1
ATOM 654 C CA . MET A 1 81 ? 29.131 -17.686 -18.021 1.00 61.56 81 MET A CA 1
ATOM 655 C C . MET A 1 81 ? 29.842 -16.748 -17.039 1.00 61.56 81 MET A C 1
ATOM 657 O O . MET A 1 81 ? 29.455 -15.588 -16.903 1.00 61.56 81 MET A O 1
ATOM 661 N N . GLN A 1 82 ? 30.888 -17.231 -16.365 1.00 61.03 82 GLN A 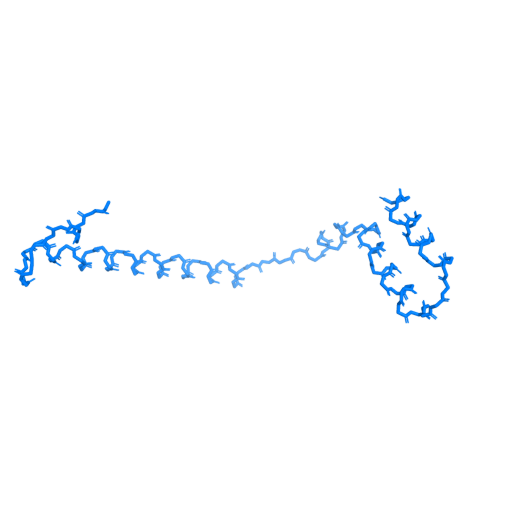N 1
ATOM 662 C CA . GLN A 1 82 ? 31.650 -16.426 -15.412 1.00 61.03 82 GLN A CA 1
ATOM 663 C C . GLN A 1 82 ? 32.327 -15.237 -16.109 1.00 61.03 82 GLN A C 1
ATOM 665 O O . GLN A 1 82 ? 32.323 -14.129 -15.586 1.00 61.03 82 GLN A O 1
ATOM 670 N N . THR A 1 83 ? 32.816 -15.450 -17.332 1.00 63.91 83 THR A N 1
ATOM 671 C CA . THR A 1 83 ? 33.424 -14.417 -18.180 1.00 63.91 83 THR A CA 1
ATOM 672 C C . THR A 1 83 ? 32.395 -13.400 -18.684 1.00 63.91 83 THR A C 1
ATOM 674 O O . THR A 1 83 ? 32.678 -12.208 -18.690 1.00 63.91 83 THR A O 1
ATOM 677 N N . THR A 1 84 ? 31.184 -13.825 -19.062 1.00 63.53 84 THR A N 1
ATOM 678 C CA . THR A 1 84 ? 30.089 -12.918 -19.444 1.00 63.53 84 THR A CA 1
ATOM 679 C C . THR A 1 84 ? 29.631 -12.074 -18.255 1.00 63.53 84 THR A C 1
ATOM 681 O O . THR A 1 84 ? 29.421 -10.886 -18.420 1.00 63.53 84 THR A O 1
ATOM 684 N N . ILE A 1 85 ? 29.534 -12.635 -17.048 1.00 61.41 85 ILE A N 1
ATOM 685 C CA . ILE A 1 85 ? 29.145 -11.865 -15.853 1.00 61.41 85 ILE A CA 1
ATOM 686 C C . ILE A 1 85 ? 30.259 -10.905 -15.399 1.00 61.41 85 ILE A C 1
ATOM 688 O O . ILE A 1 85 ? 29.957 -9.842 -14.875 1.00 61.41 85 ILE A O 1
ATOM 692 N N . LEU A 1 86 ? 31.537 -11.260 -15.587 1.00 61.38 86 LEU A N 1
ATOM 693 C CA . LEU A 1 86 ? 32.683 -10.439 -15.166 1.00 61.38 86 LEU A CA 1
ATOM 694 C C . LEU A 1 86 ? 33.081 -9.338 -16.167 1.00 61.38 86 LEU A C 1
ATOM 696 O O . LEU A 1 86 ? 33.761 -8.396 -15.770 1.00 61.38 86 LEU A O 1
ATOM 700 N N . ASN A 1 87 ? 32.703 -9.460 -17.445 1.00 59.16 87 ASN A N 1
ATOM 701 C CA . ASN A 1 87 ? 33.070 -8.510 -18.506 1.00 59.16 87 ASN A CA 1
ATOM 702 C C . ASN A 1 87 ? 31.974 -7.467 -18.828 1.00 59.16 87 ASN A C 1
ATOM 704 O O . ASN A 1 87 ? 32.147 -6.701 -19.779 1.00 59.16 87 ASN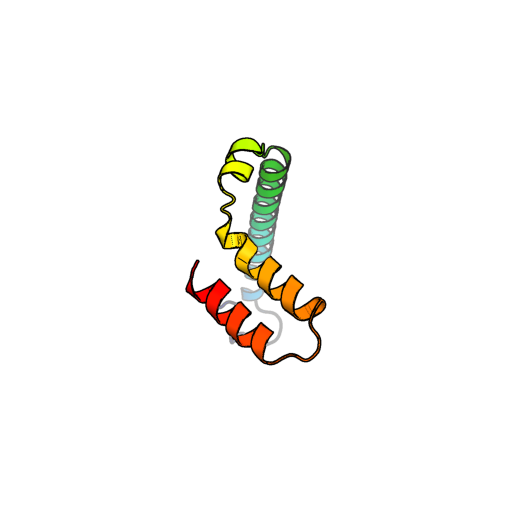 A O 1
ATOM 708 N N . PHE A 1 88 ? 30.874 -7.434 -18.066 1.00 54.50 88 PHE A N 1
ATOM 709 C CA . PHE A 1 88 ? 29.784 -6.447 -18.155 1.00 54.50 88 PHE A CA 1
ATOM 710 C C . PHE A 1 88 ? 29.537 -5.772 -16.802 1.00 54.50 88 PHE A C 1
ATOM 712 O O . PHE A 1 88 ? 28.985 -4.645 -16.821 1.00 54.50 88 PHE A O 1
#

Organism: Solenopsis invicta (NCBI:txid13686)

Sequence (88 aa):
MITLKGIPSTYNKDLQEDKEMLFYTYDMLYQMFYIAEKALVTLQINREICKDALTPNMLATDMAYYLVTKGKNNADNYSLMQTTILNF

Secondary structure (DSSP, 8-state):
--SSTTPPSS--GGGGGHHHHHHHHHHHHHHHHHHHHHHHHHPPP-HHHHHHT--GGGGHHHHHHHHHHH-TT-THHHHHHHHHHH--

Foldseek 3Di:
DPQPPPDDDDDDPSVVVVVVVVVVVVVVVVVVVVVVVVCVVPDDDDVVVVVVPDDPLVCLVVVLVVLCVVDDDDPVSVVVNVVSNVVD

InterPro domains:
  IPR008948 L-Aspartase-like [SSF48557] (2-82)
  IPR009049 Argininosuccinate lyase [PTHR43814] (2-71)

pLDDT: mean 82.49, std 14.2, range [52.09, 98.19]

Radius of gyration: 28.22 Å; chains: 1; bounding box: 47×39×61 Å